Protein AF-A0A351K9Y8-F1 (afdb_monomer)

Foldseek 3Di:
DPQWDKDFQLVVCVVVCLVVLLVQLVVQLVVCVVVPDPSNVVSVCSNVVNCQCNPCVHVRVHMDIDHDPDD

Radius of gyration: 15.72 Å; Cα contacts (8 Å, |Δi|>4): 82; chains: 1; bounding box: 34×27×42 Å

Mean predicted aligned error: 4.15 Å

Nearest PDB structures (foldseek):
  6r10-assembly1_S  TM=5.379E-01  e=5.819E+00  Thermus thermophilus HB8
  6h2f-assembly1_A  TM=5.719E-01  e=9.310E+00  Aeromonas hydrophila subsp. hydrophila AL09-71

Secondary structure (DSSP, 8-state):
-TTEEEEEHHHHHHHTTHHHHHHHHHHHHHHHTTT--HHHHHHHHHHHHHHHHH-TTTGGGSEEEEE----

Solvent-accessible surface area (backbone atoms only — not comparable to full-atom values): 3950 Å² total; per-residue (Å²): 109,93,80,42,52,77,48,34,33,29,56,52,41,55,75,70,45,50,62,58,55,30,54,51,15,53,52,48,22,72,75,29,57,91,72,66,45,72,66,24,52,54,20,49,45,41,49,61,51,48,51,51,48,46,28,62,95,50,54,6,49,38,78,40,76,46,70,86,80,89,127

Structure (mmCIF, N/CA/C/O backbone):
data_AF-A0A351K9Y8-F1
#
_entry.id   AF-A0A351K9Y8-F1
#
loop_
_atom_site.group_PDB
_atom_site.id
_atom_site.type_symbol
_atom_site.label_atom_id
_atom_site.label_alt_id
_atom_site.label_comp_id
_atom_site.label_asym_id
_atom_site.label_entity_id
_atom_site.label_seq_id
_atom_site.pdbx_PDB_ins_code
_atom_site.Cartn_x
_atom_site.Cartn_y
_atom_site.Cartn_z
_atom_site.occupancy
_atom_site.B_iso_or_equiv
_atom_site.auth_seq_id
_atom_site.auth_comp_id
_atom_site.auth_asym_id
_atom_site.auth_atom_id
_atom_site.pdbx_PDB_model_num
AT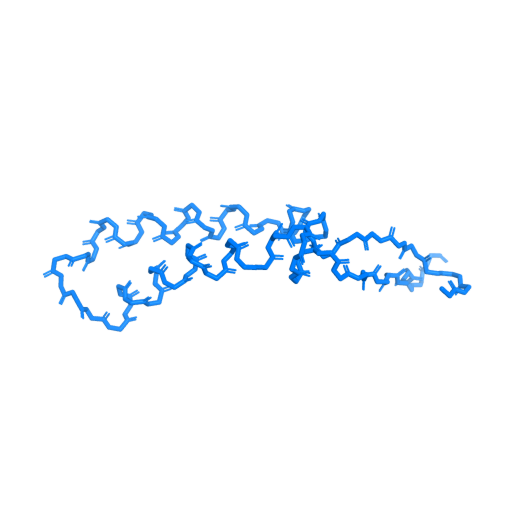OM 1 N N . PRO A 1 1 ? 14.917 -0.622 -16.651 1.00 86.38 1 PRO A N 1
ATOM 2 C CA . PRO A 1 1 ? 16.372 -0.824 -16.881 1.00 86.38 1 PRO A CA 1
ATOM 3 C C . PRO A 1 1 ? 16.601 -2.211 -17.484 1.00 86.38 1 PRO A C 1
ATOM 5 O O . PRO A 1 1 ? 15.715 -3.048 -17.322 1.00 86.38 1 PRO A O 1
ATOM 8 N N . PRO A 1 2 ? 17.727 -2.475 -18.170 1.00 91.19 2 PRO A N 1
ATOM 9 C CA . PRO A 1 2 ? 18.012 -3.810 -18.691 1.00 91.19 2 PRO A CA 1
ATOM 10 C C . PRO A 1 2 ? 17.891 -4.882 -17.596 1.00 91.19 2 PRO A C 1
ATOM 12 O O . PRO A 1 2 ? 18.380 -4.688 -16.482 1.00 91.19 2 PRO A O 1
ATOM 15 N N . GLY A 1 3 ? 17.201 -5.980 -17.913 1.00 92.44 3 GLY A N 1
ATOM 16 C CA . GLY A 1 3 ? 16.995 -7.111 -17.003 1.00 92.44 3 GLY A CA 1
ATOM 17 C C . GLY A 1 3 ? 15.965 -6.905 -15.886 1.00 92.44 3 GLY A C 1
ATOM 18 O O . GLY A 1 3 ? 15.830 -7.799 -15.057 1.00 92.44 3 GLY A O 1
ATOM 19 N N . ALA A 1 4 ? 15.260 -5.768 -15.848 1.00 95.75 4 ALA A N 1
ATOM 20 C CA . ALA A 1 4 ? 14.208 -5.521 -14.864 1.00 95.75 4 ALA A CA 1
ATOM 21 C C . ALA A 1 4 ? 12.812 -5.798 -15.439 1.00 95.75 4 ALA A C 1
ATOM 23 O O . ALA A 1 4 ? 12.437 -5.194 -16.450 1.00 95.75 4 ALA A O 1
ATOM 24 N N . ASP A 1 5 ? 12.026 -6.617 -14.742 1.00 95.75 5 ASP A N 1
ATOM 25 C CA . ASP A 1 5 ? 10.573 -6.646 -14.909 1.00 95.75 5 ASP A CA 1
ATOM 26 C C . ASP A 1 5 ? 9.993 -5.363 -14.296 1.00 95.75 5 ASP A C 1
ATOM 28 O O . ASP A 1 5 ? 10.497 -4.850 -13.293 1.00 95.75 5 ASP A O 1
ATOM 32 N N . THR A 1 6 ? 8.972 -4.790 -14.932 1.00 97.50 6 THR A N 1
ATOM 33 C CA . THR A 1 6 ? 8.386 -3.508 -14.515 1.00 97.50 6 THR A CA 1
ATOM 34 C C . THR A 1 6 ? 6.896 -3.656 -14.263 1.00 97.50 6 THR A C 1
ATOM 36 O O . THR A 1 6 ? 6.177 -4.240 -15.071 1.00 97.50 6 THR A O 1
ATOM 39 N N . THR A 1 7 ? 6.426 -3.082 -13.161 1.00 98.19 7 THR A N 1
ATOM 40 C CA . THR A 1 7 ? 5.003 -3.011 -12.818 1.00 98.19 7 THR A CA 1
ATOM 41 C C . THR A 1 7 ? 4.707 -1.728 -12.038 1.00 98.19 7 THR A C 1
ATOM 43 O O . THR A 1 7 ? 5.617 -0.952 -11.740 1.00 98.19 7 THR A O 1
ATOM 46 N N . THR A 1 8 ? 3.441 -1.474 -11.711 1.00 98.62 8 THR A N 1
ATOM 47 C CA . THR A 1 8 ? 3.069 -0.384 -10.796 1.00 98.62 8 THR A CA 1
ATOM 48 C C . THR A 1 8 ? 3.154 -0.848 -9.346 1.00 98.62 8 THR A C 1
ATOM 50 O O . THR A 1 8 ? 2.973 -2.030 -9.047 1.00 98.62 8 THR A O 1
ATOM 53 N N . GLN A 1 9 ? 3.360 0.083 -8.417 1.00 98.69 9 GLN A N 1
ATOM 54 C CA . GLN A 1 9 ? 3.327 -0.183 -6.983 1.00 98.69 9 GLN A CA 1
ATOM 55 C C . GLN A 1 9 ? 2.000 -0.828 -6.586 1.00 98.69 9 GLN A C 1
ATOM 57 O O . GLN A 1 9 ? 1.994 -1.821 -5.861 1.00 98.69 9 GLN A O 1
ATOM 62 N N . ALA A 1 10 ? 0.875 -0.327 -7.103 1.00 98.56 10 ALA A N 1
ATOM 63 C CA . ALA A 1 10 ? -0.429 -0.900 -6.796 1.00 98.56 10 ALA A CA 1
ATOM 64 C C . ALA A 1 10 ? -0.547 -2.367 -7.244 1.00 98.56 10 ALA A C 1
ATOM 66 O O . ALA A 1 10 ? -1.101 -3.195 -6.519 1.00 98.56 10 ALA A O 1
ATOM 67 N N . ALA A 1 11 ? -0.034 -2.709 -8.429 1.00 98.44 11 ALA A N 1
ATOM 68 C CA . ALA A 1 11 ? -0.032 -4.084 -8.920 1.00 98.44 11 ALA A CA 1
ATOM 69 C C . ALA A 1 11 ? 0.921 -4.976 -8.107 1.00 98.44 11 ALA A C 1
ATOM 71 O O . ALA A 1 11 ? 0.524 -6.064 -7.689 1.00 98.44 11 ALA A O 1
ATOM 72 N N . PHE A 1 12 ? 2.128 -4.490 -7.812 1.00 98.31 12 PHE A N 1
ATOM 73 C CA . PHE A 1 12 ? 3.109 -5.197 -6.990 1.00 98.31 12 PHE A CA 1
ATOM 74 C C . PHE A 1 12 ? 2.577 -5.496 -5.582 1.00 98.31 12 PHE A C 1
ATOM 76 O O . PHE A 1 12 ? 2.615 -6.638 -5.129 1.00 98.31 12 PHE A O 1
ATOM 83 N N . LEU A 1 13 ? 2.018 -4.497 -4.895 1.00 98.19 13 LEU A N 1
ATOM 84 C CA . LEU A 1 13 ? 1.486 -4.661 -3.540 1.00 98.19 13 LEU A CA 1
ATOM 85 C C . LEU A 1 13 ? 0.283 -5.612 -3.506 1.00 98.19 13 LEU A C 1
ATOM 87 O O . LEU A 1 13 ? 0.165 -6.416 -2.581 1.00 98.19 13 LEU A O 1
ATOM 91 N N . ARG A 1 14 ? -0.591 -5.572 -4.525 1.00 98.00 14 ARG A N 1
ATOM 92 C CA . ARG A 1 14 ? -1.686 -6.548 -4.669 1.00 98.00 14 ARG A CA 1
ATOM 93 C C . ARG A 1 14 ? -1.158 -7.971 -4.834 1.00 98.00 14 ARG A C 1
ATOM 95 O O . ARG A 1 14 ? -1.654 -8.861 -4.151 1.00 98.00 14 ARG A O 1
ATOM 102 N N . ALA A 1 15 ? -0.146 -8.170 -5.679 1.00 97.81 15 ALA A N 1
ATOM 103 C CA . ALA A 1 15 ? 0.481 -9.477 -5.878 1.00 97.81 15 ALA A CA 1
ATOM 104 C C . ALA A 1 15 ? 1.179 -10.006 -4.609 1.00 97.81 15 ALA A C 1
ATOM 106 O O . ALA A 1 15 ? 1.266 -11.215 -4.422 1.00 97.81 15 ALA A O 1
ATOM 107 N N . ASN A 1 16 ? 1.614 -9.112 -3.716 1.00 97.69 16 ASN A N 1
ATOM 108 C CA . ASN A 1 16 ? 2.287 -9.441 -2.456 1.00 97.69 16 ASN A CA 1
ATOM 109 C C . ASN A 1 16 ? 1.354 -9.422 -1.226 1.00 97.69 16 ASN A C 1
ATOM 111 O O . ASN A 1 16 ? 1.814 -9.287 -0.094 1.00 97.69 16 ASN A O 1
ATOM 115 N N . GLY A 1 17 ? 0.038 -9.561 -1.422 1.00 97.75 17 GLY A N 1
ATOM 116 C CA . GLY A 1 17 ? -0.893 -9.849 -0.323 1.00 97.75 17 GLY A CA 1
ATOM 117 C C . GLY A 1 17 ? -1.323 -8.645 0.520 1.00 97.75 17 GLY A C 1
ATOM 118 O O . GLY A 1 17 ? -1.837 -8.823 1.624 1.00 97.75 17 GLY A O 1
ATOM 119 N N . ILE A 1 18 ? -1.191 -7.405 0.024 1.00 97.50 18 ILE A N 1
ATOM 120 C CA . ILE A 1 18 ? -1.665 -6.218 0.767 1.00 97.50 18 ILE A CA 1
ATOM 121 C C . ILE A 1 18 ? -3.157 -6.303 1.138 1.00 97.50 18 ILE A C 1
ATOM 123 O O . ILE A 1 18 ? -3.567 -5.794 2.179 1.00 97.50 18 ILE A O 1
ATOM 127 N N . GLN A 1 19 ? -3.973 -6.984 0.327 1.00 96.12 19 GLN A N 1
ATOM 128 C CA . GLN A 1 19 ? -5.399 -7.176 0.610 1.00 96.12 19 GLN A CA 1
ATOM 129 C C . GLN A 1 19 ? -5.631 -8.037 1.857 1.00 96.12 19 GLN A C 1
ATOM 131 O O . GLN A 1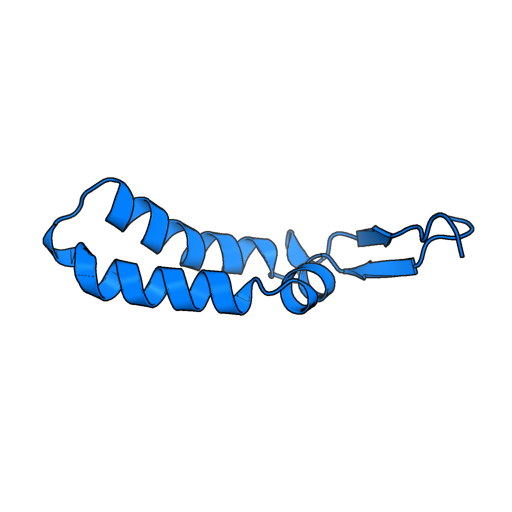 19 ? -6.519 -7.730 2.654 1.00 96.12 19 GLN A O 1
ATOM 136 N N . ASP A 1 20 ? -4.795 -9.052 2.080 1.00 96.75 20 ASP A N 1
ATOM 137 C CA . ASP A 1 20 ? -4.882 -9.907 3.264 1.00 96.75 20 ASP A CA 1
ATOM 138 C C . ASP A 1 20 ? -4.516 -9.125 4.529 1.00 96.75 20 ASP A C 1
ATOM 140 O O . ASP A 1 20 ? -5.206 -9.222 5.547 1.00 96.75 20 ASP A O 1
ATOM 144 N N . LEU A 1 21 ? -3.497 -8.261 4.440 1.00 95.62 21 LEU A N 1
ATOM 145 C CA . LEU A 1 21 ? -3.096 -7.366 5.530 1.00 95.62 21 LEU A CA 1
ATOM 146 C C . LEU A 1 21 ? -4.199 -6.360 5.894 1.00 95.62 21 LEU A C 1
ATOM 148 O O . LEU A 1 21 ? -4.424 -6.088 7.079 1.00 95.62 21 LEU A O 1
ATOM 152 N N . VAL A 1 22 ? -4.912 -5.827 4.896 1.00 96.06 22 VAL A N 1
ATOM 153 C CA . VAL A 1 22 ? -6.070 -4.942 5.103 1.00 96.06 22 VAL A CA 1
ATOM 154 C C . VAL A 1 22 ? -7.234 -5.705 5.730 1.00 96.06 22 VAL A C 1
ATOM 156 O O . VAL A 1 22 ? -7.844 -5.216 6.682 1.00 96.06 22 VAL A O 1
ATOM 159 N N . ALA A 1 23 ? -7.542 -6.907 5.238 1.00 95.56 23 ALA A N 1
ATOM 160 C CA . ALA A 1 23 ? -8.608 -7.741 5.789 1.00 95.56 23 ALA A CA 1
ATOM 161 C C . ALA A 1 23 ? -8.338 -8.108 7.257 1.00 95.56 23 ALA A C 1
ATOM 163 O O . ALA A 1 23 ? -9.232 -8.029 8.101 1.00 95.56 23 ALA A O 1
ATOM 164 N N . GLU A 1 24 ? -7.091 -8.445 7.585 1.00 94.38 24 GLU A N 1
ATOM 165 C CA . GLU A 1 24 ? -6.635 -8.668 8.955 1.00 94.38 24 GLU A CA 1
ATOM 166 C C . GLU A 1 24 ? -6.778 -7.412 9.828 1.00 94.38 24 GLU A C 1
ATOM 168 O O . GLU A 1 24 ? -7.291 -7.498 10.946 1.00 94.38 24 GLU A O 1
ATOM 173 N N . GLY A 1 25 ? -6.385 -6.241 9.314 1.00 93.06 25 GLY A N 1
ATOM 174 C CA . GLY A 1 25 ? -6.573 -4.958 9.995 1.00 93.06 25 GLY A CA 1
ATOM 175 C C . GLY A 1 25 ? -8.043 -4.668 10.305 1.00 93.06 25 GLY A C 1
ATOM 176 O O . GLY A 1 25 ? -8.373 -4.302 11.430 1.00 93.06 25 GLY A O 1
ATOM 177 N N . ARG A 1 26 ? -8.951 -4.925 9.351 1.00 93.50 26 ARG A N 1
ATOM 178 C CA . ARG A 1 26 ? -10.404 -4.768 9.551 1.00 93.50 26 ARG A CA 1
ATOM 179 C C . ARG A 1 26 ? -10.939 -5.669 10.664 1.00 93.50 26 ARG A C 1
ATOM 181 O O . ARG A 1 26 ? -11.719 -5.190 11.483 1.00 93.50 26 ARG A O 1
ATOM 188 N N . ARG A 1 27 ? -10.511 -6.938 10.717 1.00 93.25 27 ARG A N 1
ATOM 189 C CA . ARG A 1 27 ? -10.918 -7.873 11.785 1.00 93.25 27 ARG 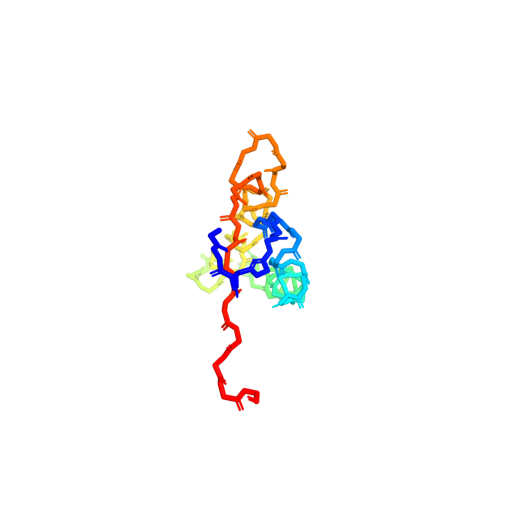A CA 1
ATOM 190 C C . ARG A 1 27 ? -10.463 -7.385 13.159 1.00 93.25 27 ARG A C 1
ATOM 192 O O . ARG A 1 27 ? -11.296 -7.220 14.043 1.00 93.25 27 ARG A O 1
ATOM 199 N N . ARG A 1 28 ? -9.176 -7.051 13.313 1.00 91.06 28 ARG A N 1
ATOM 200 C CA . ARG A 1 28 ? -8.652 -6.554 14.599 1.00 91.06 28 ARG A CA 1
ATOM 201 C C . ARG A 1 28 ? -9.274 -5.231 15.022 1.00 91.06 28 ARG A C 1
ATOM 203 O O . ARG A 1 28 ? -9.544 -5.038 16.200 1.00 91.06 28 ARG A O 1
ATOM 210 N N . TRP A 1 29 ? -9.526 -4.326 14.076 1.00 90.12 29 TRP A N 1
ATOM 211 C CA . TRP A 1 29 ? -10.236 -3.088 14.382 1.00 90.12 29 TRP A CA 1
ATOM 212 C C . TRP A 1 29 ? -11.638 -3.379 14.926 1.00 90.12 29 TRP A C 1
ATOM 214 O O . TRP A 1 29 ? -12.010 -2.805 15.939 1.00 90.12 29 TRP A O 1
ATOM 224 N N . ALA A 1 30 ? -12.392 -4.306 14.326 1.00 89.69 30 ALA A N 1
ATOM 225 C CA . ALA A 1 30 ? -13.716 -4.679 14.827 1.00 89.69 30 ALA A CA 1
ATOM 226 C C . ALA A 1 30 ? -13.677 -5.280 16.248 1.00 89.69 30 ALA A C 1
ATOM 228 O O . ALA A 1 30 ? -14.578 -5.018 17.041 1.00 89.69 30 ALA A O 1
ATOM 229 N N . GLU A 1 31 ? -12.630 -6.040 16.578 1.00 88.75 31 GLU A N 1
ATOM 230 C CA . GLU A 1 31 ? -12.431 -6.646 17.903 1.00 88.75 31 GLU A CA 1
ATOM 231 C C . GLU A 1 31 ? -11.994 -5.625 18.972 1.00 88.75 31 GLU A C 1
ATOM 233 O O . GLU A 1 31 ? -12.410 -5.723 20.125 1.00 88.75 31 GLU A O 1
ATOM 238 N N . LEU A 1 32 ? -11.176 -4.632 18.598 1.00 85.06 32 LEU A N 1
ATOM 239 C CA . LEU A 1 32 ? -10.502 -3.718 19.534 1.00 85.06 32 LEU A CA 1
ATOM 240 C C . LEU A 1 32 ? -11.042 -2.278 19.529 1.00 85.06 32 LEU A C 1
ATOM 242 O O . LEU A 1 32 ? -10.635 -1.474 20.369 1.00 85.06 32 LEU A O 1
ATOM 246 N N . ALA A 1 33 ? -11.956 -1.91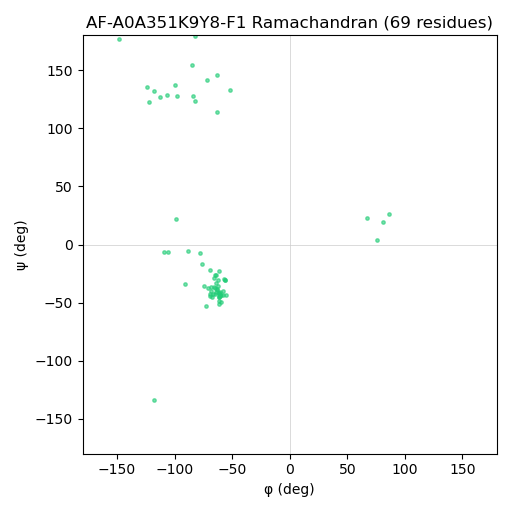7 18.620 1.00 73.50 33 ALA A N 1
ATOM 247 C CA . ALA A 1 33 ? -12.434 -0.536 18.456 1.00 73.50 33 ALA A CA 1
ATOM 248 C C . ALA A 1 33 ? -13.016 0.074 19.742 1.00 73.50 33 ALA A C 1
ATOM 250 O O . ALA A 1 33 ? -12.911 1.282 19.942 1.00 73.50 33 ALA A O 1
ATOM 251 N N . GLY A 1 34 ? -13.600 -0.747 20.621 1.00 74.31 34 GLY A N 1
ATOM 252 C CA . GLY A 1 34 ? -14.123 -0.303 21.918 1.00 74.31 34 GLY A CA 1
ATOM 253 C C . GLY A 1 34 ? -13.053 -0.036 22.985 1.00 74.31 34 GLY A C 1
ATOM 254 O O . GLY A 1 34 ? -13.348 0.627 23.973 1.00 74.31 34 GLY A O 1
ATOM 255 N N . VAL A 1 35 ? -11.827 -0.538 22.793 1.00 83.06 35 VAL A N 1
ATOM 256 C CA . VAL A 1 35 ? -10.696 -0.401 23.732 1.00 83.06 35 VAL A CA 1
ATOM 257 C C . VAL A 1 35 ? -9.861 0.842 23.408 1.00 83.06 35 VAL A C 1
ATOM 259 O O . VAL A 1 35 ? -9.369 1.506 24.316 1.00 83.06 35 VAL A O 1
ATOM 262 N N . GLY A 1 36 ? -9.739 1.191 22.120 1.00 75.56 36 GLY A N 1
ATOM 263 C CA . GLY A 1 36 ? -9.090 2.430 21.672 1.00 75.56 36 GLY A CA 1
ATOM 264 C C . GLY A 1 36 ? -7.580 2.501 21.936 1.00 75.56 36 GLY A C 1
ATOM 265 O O . GLY A 1 36 ? -7.026 3.596 22.019 1.00 75.56 36 GLY A O 1
ATOM 266 N N . ASP A 1 37 ? -6.913 1.356 22.084 1.00 85.75 37 ASP A N 1
ATOM 267 C CA . ASP A 1 37 ? -5.477 1.276 22.348 1.00 85.75 37 ASP A CA 1
ATOM 268 C C . ASP A 1 37 ? -4.613 1.410 21.072 1.00 85.75 37 ASP A C 1
ATOM 270 O O . ASP A 1 37 ? -5.099 1.591 19.950 1.00 85.75 37 ASP A O 1
ATOM 274 N N . LEU A 1 38 ? -3.286 1.354 21.237 1.00 87.19 38 LEU A N 1
ATOM 275 C CA . LEU A 1 38 ? -2.338 1.471 20.121 1.00 87.19 38 LEU A CA 1
ATOM 276 C C . LEU A 1 38 ? -2.481 0.340 19.093 1.00 87.19 38 LEU A C 1
ATOM 278 O O . LEU A 1 38 ? -2.219 0.563 17.911 1.00 87.19 38 LEU A O 1
ATOM 282 N N . GLU A 1 39 ? -2.897 -0.853 19.517 1.00 85.94 39 GLU A N 1
ATOM 283 C CA . GLU A 1 39 ? -3.149 -1.976 18.610 1.00 85.94 39 GLU A CA 1
ATOM 284 C C . GLU A 1 39 ? -4.381 -1.706 17.740 1.00 85.94 39 GLU A C 1
ATOM 286 O O . GLU A 1 39 ? -4.327 -1.886 16.519 1.00 85.94 39 GLU A O 1
ATOM 291 N N . ALA A 1 40 ? -5.452 -1.164 18.328 1.00 86.94 40 ALA A N 1
ATOM 292 C CA . ALA A 1 40 ? -6.630 -0.718 17.591 1.00 86.94 40 ALA A CA 1
ATOM 293 C C . ALA A 1 40 ? -6.273 0.370 16.559 1.00 86.94 40 ALA A C 1
ATOM 295 O O . ALA A 1 40 ? -6.696 0.303 15.400 1.00 86.94 40 ALA A O 1
ATOM 296 N N . LEU A 1 41 ? -5.436 1.345 16.934 1.00 88.19 41 LEU A N 1
ATOM 297 C CA . LEU A 1 41 ? -4.981 2.396 16.015 1.00 88.19 41 LEU A CA 1
ATOM 298 C C . LEU A 1 41 ? -4.131 1.848 14.863 1.00 88.19 41 LEU A C 1
ATOM 300 O O . LEU A 1 41 ? -4.351 2.233 13.713 1.00 88.19 41 LEU A O 1
ATOM 304 N N . ARG A 1 42 ? -3.209 0.916 15.133 1.00 87.06 42 ARG A N 1
ATOM 305 C CA . ARG A 1 42 ? -2.413 0.245 14.087 1.00 87.06 42 ARG A CA 1
ATOM 306 C C . ARG A 1 42 ? -3.297 -0.535 13.119 1.00 87.06 42 ARG A C 1
ATOM 308 O O . ARG A 1 42 ? -3.098 -0.451 11.907 1.00 87.06 42 ARG A O 1
ATOM 315 N N . ALA A 1 43 ? -4.287 -1.261 13.638 1.00 88.88 43 ALA A N 1
ATOM 316 C CA . ALA A 1 43 ? -5.243 -2.004 12.823 1.00 88.88 43 ALA A CA 1
ATOM 317 C C . ALA A 1 43 ? -6.042 -1.077 11.892 1.00 88.88 43 ALA A C 1
ATOM 319 O O . ALA A 1 43 ? -6.209 -1.389 10.711 1.00 88.88 43 ALA A O 1
ATOM 320 N N . ARG A 1 44 ? -6.462 0.095 12.395 1.00 89.31 44 ARG A N 1
ATOM 321 C CA . ARG A 1 44 ? -7.147 1.124 11.601 1.00 89.31 44 ARG A CA 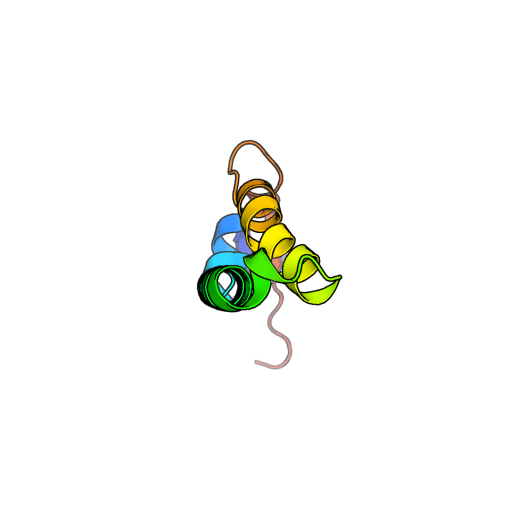1
ATOM 322 C C . ARG A 1 44 ? -6.239 1.740 10.533 1.00 89.31 44 ARG A C 1
ATOM 324 O O . ARG A 1 44 ? -6.684 1.907 9.400 1.00 89.31 44 ARG A O 1
ATOM 331 N N . SER A 1 45 ? -4.983 2.039 10.875 1.00 90.56 45 SER A N 1
ATOM 332 C CA . SER A 1 45 ? -4.021 2.683 9.964 1.00 90.56 45 SER A CA 1
ATOM 333 C C . SER A 1 45 ? -3.809 1.880 8.683 1.00 90.56 45 SER A C 1
ATOM 335 O O . SER A 1 45 ? -3.805 2.441 7.592 1.00 90.56 45 SER A O 1
ATOM 337 N N . ARG A 1 46 ? -3.748 0.545 8.794 1.00 91.69 46 ARG A N 1
ATOM 338 C CA . ARG A 1 46 ? -3.595 -0.358 7.640 1.00 91.69 46 ARG A CA 1
ATOM 339 C C . ARG A 1 46 ? -4.686 -0.190 6.583 1.00 91.69 46 ARG A C 1
ATOM 341 O O . ARG A 1 46 ? -4.426 -0.438 5.414 1.00 91.69 46 ARG A O 1
ATOM 348 N N . ILE A 1 47 ? -5.897 0.207 6.978 1.00 89.88 47 ILE A N 1
ATOM 349 C CA . ILE A 1 47 ? -7.010 0.415 6.045 1.00 89.88 47 ILE A CA 1
ATOM 350 C C . ILE A 1 47 ? -6.767 1.688 5.231 1.00 89.88 47 ILE A C 1
ATOM 352 O O . ILE A 1 47 ? -6.775 1.640 4.006 1.00 89.88 47 ILE A O 1
ATOM 356 N N . THR A 1 48 ? -6.508 2.805 5.913 1.00 91.75 48 THR A N 1
ATOM 357 C CA . THR A 1 48 ? -6.335 4.123 5.282 1.00 91.75 48 THR A CA 1
ATOM 358 C C . THR A 1 48 ? -5.027 4.237 4.506 1.00 91.75 48 THR A C 1
ATOM 360 O O . THR A 1 48 ? -4.981 4.833 3.437 1.00 91.75 48 THR A O 1
ATOM 363 N N . GLU A 1 49 ? -3.946 3.644 5.012 1.00 95.69 49 GLU A N 1
ATOM 364 C CA . GLU A 1 49 ? -2.652 3.664 4.327 1.00 95.69 49 GLU A CA 1
ATOM 365 C C . GLU A 1 49 ? -2.683 2.834 3.043 1.00 95.69 49 GLU A C 1
ATOM 367 O O . GLU A 1 49 ? -2.101 3.237 2.039 1.00 95.69 49 GLU A O 1
ATOM 372 N N . A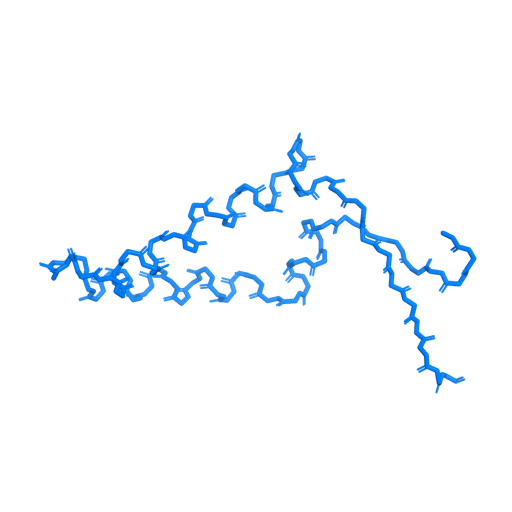LA A 1 50 ? -3.400 1.705 3.037 1.00 96.75 50 ALA A N 1
ATOM 373 C CA . ALA A 1 50 ? -3.539 0.895 1.833 1.00 96.75 50 ALA A CA 1
ATOM 374 C C . ALA A 1 50 ? -4.275 1.639 0.710 1.00 96.75 50 ALA A C 1
ATOM 376 O O . ALA A 1 50 ? -3.931 1.445 -0.451 1.00 96.75 50 ALA A O 1
ATOM 377 N N . GLU A 1 51 ? -5.240 2.509 1.024 1.00 96.00 51 GLU A N 1
ATOM 378 C CA . GLU A 1 51 ? -5.894 3.359 0.019 1.00 96.00 51 GLU A CA 1
ATOM 379 C C . GLU A 1 51 ? -4.872 4.285 -0.654 1.00 96.00 51 GLU A C 1
ATOM 381 O O . GLU A 1 51 ? -4.766 4.287 -1.879 1.00 96.00 51 GLU A O 1
ATOM 386 N N . ALA A 1 52 ? -4.039 4.974 0.133 1.00 97.06 52 ALA A N 1
ATOM 387 C CA . ALA A 1 52 ? -2.988 5.847 -0.394 1.00 97.06 52 ALA A CA 1
ATOM 388 C C . ALA A 1 52 ? -1.917 5.083 -1.195 1.00 97.06 52 ALA A C 1
ATOM 390 O O . ALA A 1 52 ? -1.474 5.544 -2.246 1.00 97.06 52 ALA A O 1
ATOM 391 N N . LEU A 1 53 ? -1.504 3.901 -0.723 1.00 98.12 53 LEU A N 1
ATOM 392 C CA . LEU A 1 53 ? -0.493 3.065 -1.382 1.00 98.12 53 LEU A CA 1
ATOM 393 C C . LEU A 1 53 ? -0.973 2.444 -2.701 1.00 98.12 53 LEU A C 1
ATOM 395 O O . LEU A 1 53 ? -0.136 2.054 -3.520 1.00 98.12 53 LEU A O 1
ATOM 399 N N . LEU A 1 54 ? -2.289 2.318 -2.890 1.00 98.38 54 LEU A N 1
ATOM 400 C CA . LEU A 1 54 ? -2.910 1.679 -4.053 1.00 98.38 54 LEU A CA 1
ATOM 401 C C . LEU A 1 54 ? -3.546 2.666 -5.039 1.00 98.38 54 LEU A C 1
ATOM 403 O O . LEU A 1 54 ? -3.973 2.225 -6.110 1.00 98.38 54 LEU A O 1
ATOM 407 N N . ASP A 1 55 ? -3.604 3.954 -4.699 1.00 98.25 55 ASP A N 1
ATOM 408 C CA . ASP A 1 55 ? -4.146 5.010 -5.554 1.00 98.25 55 ASP A CA 1
ATOM 409 C C . ASP A 1 55 ? -3.309 5.161 -6.842 1.00 98.25 55 ASP A C 1
ATOM 411 O O . ASP A 1 55 ? -2.137 5.543 -6.753 1.00 98.25 55 ASP A O 1
ATOM 415 N N . PRO A 1 56 ? -3.860 4.856 -8.034 1.00 97.69 56 PRO A N 1
ATOM 416 C CA . PRO A 1 56 ? -3.121 4.942 -9.293 1.00 97.69 56 PRO A CA 1
ATOM 417 C C . PRO A 1 56 ? -2.702 6.370 -9.662 1.00 97.69 56 PRO A C 1
ATOM 419 O O . PRO A 1 56 ? -1.692 6.523 -10.346 1.00 97.69 56 PRO A O 1
ATOM 422 N N . ASP A 1 57 ? -3.430 7.387 -9.190 1.00 97.69 57 ASP A N 1
ATOM 423 C CA . ASP A 1 57 ? -3.095 8.800 -9.405 1.00 97.69 57 ASP A CA 1
ATOM 424 C C . ASP A 1 57 ? -2.154 9.340 -8.303 1.00 97.69 57 ASP A C 1
ATOM 426 O O . ASP A 1 57 ? -1.653 10.464 -8.386 1.00 97.69 57 ASP A O 1
ATOM 430 N N . GLY A 1 58 ? -1.884 8.519 -7.280 1.00 97.19 58 GLY A N 1
ATOM 431 C CA . GLY A 1 58 ? -0.980 8.781 -6.164 1.00 97.19 58 GLY A CA 1
ATOM 432 C C . GLY A 1 58 ? 0.196 7.798 -6.108 1.00 97.19 58 GLY A C 1
ATOM 433 O O . GLY A 1 58 ? 0.856 7.515 -7.110 1.00 97.19 58 GLY A O 1
ATOM 434 N N . LEU A 1 59 ? 0.487 7.266 -4.912 1.00 98.25 59 LEU A N 1
ATOM 435 C CA . LEU A 1 59 ? 1.640 6.374 -4.704 1.00 98.25 59 LEU A CA 1
ATOM 436 C C . LEU A 1 59 ? 1.504 5.049 -5.463 1.00 98.25 59 LEU A C 1
ATOM 438 O O . LEU A 1 59 ? 2.503 4.457 -5.862 1.00 98.25 59 LEU A O 1
ATOM 442 N N . GLY A 1 60 ? 0.278 4.581 -5.693 1.00 98.56 60 GLY A N 1
ATOM 443 C CA . GLY A 1 60 ? 0.014 3.360 -6.449 1.00 98.56 60 GLY A CA 1
ATOM 444 C C . GLY A 1 60 ? 0.497 3.417 -7.899 1.00 98.56 60 GLY A C 1
ATOM 445 O O . GLY A 1 60 ? 0.771 2.362 -8.477 1.00 98.56 60 GLY A O 1
ATOM 446 N N . GLY A 1 61 ? 0.656 4.620 -8.460 1.00 98.31 61 GLY A N 1
ATOM 447 C CA . GLY A 1 61 ? 1.224 4.858 -9.787 1.00 98.31 61 GLY A CA 1
ATOM 448 C C . GLY A 1 61 ? 2.752 4.773 -9.857 1.00 98.31 61 GLY A C 1
ATOM 449 O O . GLY A 1 61 ? 3.309 4.812 -10.953 1.00 98.31 61 GLY A O 1
ATOM 450 N N . PHE A 1 62 ? 3.454 4.644 -8.725 1.00 98.50 62 PHE A N 1
ATOM 451 C CA . PHE A 1 62 ? 4.915 4.538 -8.725 1.00 98.50 62 PHE A CA 1
ATOM 452 C C . PHE A 1 62 ? 5.378 3.270 -9.445 1.00 98.50 62 PHE A C 1
ATOM 454 O O . PHE A 1 62 ? 4.737 2.224 -9.374 1.00 98.50 62 PHE A O 1
ATOM 461 N N . THR A 1 63 ? 6.515 3.350 -10.129 1.00 98.31 63 THR A N 1
ATOM 462 C CA . THR A 1 63 ? 7.081 2.215 -10.863 1.00 98.31 63 THR A CA 1
ATOM 463 C C . THR A 1 63 ? 7.891 1.318 -9.933 1.00 98.31 63 THR A C 1
ATOM 465 O O . THR A 1 63 ? 8.818 1.781 -9.271 1.00 98.31 63 THR A O 1
ATOM 468 N N . VAL A 1 64 ? 7.594 0.020 -9.944 1.00 98.25 64 VAL A N 1
ATOM 469 C CA . VAL A 1 64 ? 8.403 -1.023 -9.305 1.00 98.25 64 VAL A CA 1
ATOM 470 C C . VAL A 1 64 ? 9.261 -1.710 -10.363 1.00 98.25 64 VAL A C 1
ATOM 472 O O . VAL A 1 64 ? 8.793 -1.991 -11.468 1.00 98.25 64 VAL A O 1
ATOM 475 N N . LEU A 1 65 ? 10.523 -1.961 -10.015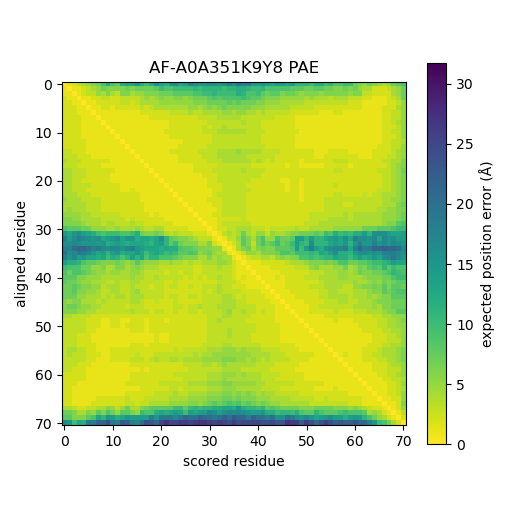 1.00 97.75 65 LEU A N 1
ATOM 476 C CA . LEU A 1 65 ? 11.512 -2.642 -10.845 1.00 97.75 65 LEU A CA 1
ATOM 477 C C . LEU A 1 65 ? 12.023 -3.874 -10.097 1.00 97.75 65 LEU A C 1
ATOM 479 O O . LEU A 1 65 ? 12.561 -3.739 -8.998 1.00 97.75 65 LEU A O 1
ATOM 483 N N . GLU A 1 66 ? 11.881 -5.052 -10.695 1.00 95.62 66 GLU A N 1
ATOM 484 C CA . GLU A 1 66 ? 12.313 -6.321 -10.103 1.00 95.62 66 GLU A CA 1
ATOM 485 C C . GLU A 1 66 ? 13.398 -6.977 -10.961 1.00 95.62 66 GLU A C 1
ATOM 487 O O . GLU A 1 66 ? 13.243 -7.113 -12.172 1.00 95.62 66 GLU A O 1
ATOM 492 N N . TRP A 1 67 ? 14.489 -7.421 -10.331 1.00 95.62 67 TRP A N 1
ATOM 493 C CA . TRP A 1 67 ? 15.542 -8.207 -10.978 1.00 95.62 67 TRP A CA 1
ATOM 494 C C . TRP A 1 67 ? 15.548 -9.617 -10.404 1.00 95.62 67 TRP A C 1
ATOM 496 O O . TRP A 1 67 ? 15.671 -9.801 -9.193 1.00 95.62 67 TRP A O 1
ATOM 506 N N . ARG A 1 68 ? 15.475 -10.624 -11.277 1.00 90.75 68 ARG A N 1
ATOM 507 C CA . ARG A 1 68 ? 15.685 -12.017 -10.876 1.00 90.75 68 ARG A CA 1
ATOM 508 C C . ARG A 1 68 ? 17.180 -12.300 -10.820 1.00 90.75 68 ARG A C 1
ATOM 510 O O . ARG A 1 68 ? 17.886 -12.112 -11.806 1.00 90.75 68 ARG A O 1
ATOM 517 N N . VAL A 1 69 ? 17.657 -12.753 -9.667 1.00 90.06 69 VAL A N 1
ATOM 518 C CA . VAL A 1 69 ? 19.059 -13.129 -9.462 1.00 90.06 69 VAL A CA 1
ATOM 519 C C . VAL A 1 69 ? 19.151 -14.652 -9.392 1.00 90.06 69 VAL A C 1
ATOM 521 O O . VAL A 1 69 ? 18.437 -15.267 -8.605 1.00 90.06 69 VAL A O 1
ATOM 524 N N . GLY A 1 70 ? 20.043 -15.249 -10.190 1.00 80.19 70 GLY A N 1
ATOM 525 C CA . GLY A 1 70 ? 20.391 -16.673 -10.096 1.00 80.19 70 GLY A CA 1
ATOM 526 C C . GLY A 1 70 ? 19.494 -17.648 -10.866 1.00 80.19 70 GLY A C 1
ATOM 527 O O . GLY A 1 70 ? 19.401 -18.803 -10.462 1.00 80.19 70 GLY A O 1
ATOM 528 N N . SER A 1 71 ? 18.840 -17.197 -11.941 1.00 60.78 71 SER A N 1
ATOM 529 C CA . SER A 1 71 ? 18.228 -18.092 -12.938 1.00 60.78 71 SER A CA 1
ATOM 530 C C . SER A 1 71 ? 19.271 -18.857 -13.743 1.00 60.78 71 SER A C 1
ATOM 532 O O . SER A 1 71 ? 20.227 -18.177 -14.187 1.00 60.78 71 SER A O 1
#

Sequence (71 aa):
PPGADTTTQAAFLRANGIQDLVAEGRRRWAELAGVGDLEALRARSRITEAEALLDPDGLGGFTVLEWRVGS

pLDDT: mean 92.66, std 7.1, range [60.78, 98.69]

=== Feature glossary ===
Feature key, reading from the visual/contextual features back to the raw sequence:

Rendered structure images. Six rendered views show the 3D structure from the faces of a cube — i.e. along ±x, ±y, ±z. Rendering representation is drawn randomly per protein from cartoon (secondary-structure ribbons), sticks (backbone bonds), or molecular surface; coloring is either N→C rainbow (blue at the N-terminus through red at the C-terminus) or one color per chain.

Contact-map, Ramachandran, and PAE plots. The contact map is a binary N×N matrix image: pixel (i, j) is dark where Cα_i and Cα_j are within 8 Å and |i−j|>4. Because the |i−j|>4 filter removes local helical contacts, off-diagonal stripes parallel to the main diagonal indicate parallel β-sheets; stripes perpendicular to it indicate antiparallel β-sheets. The Ramachandran plot scatters every residue's (φ, ψ) pair against the sterically allowed regions. The PAE heatmap renders the predicted-aligned-error matrix.

InterPro / GO / CATH / organism. Database cross-references. InterPro integrates a dozen domain/family signature databases into unified entries with residue-range hits. GO terms attach function/process/location labels with evidence codes. CATH codes position the fold in a four-level structural taxonomy. Organism is the NCBI-taxonomy species name.

Nearest PDB structures. The Foldseek neighbor list gives the closest experimentally determined structures in the PDB, ranked by structural alignment. TM-score near 1 means near-identical fold; near 0.3 means only rough topology match. This is how one finds what a novel AlphaFold prediction most resembles in the solved-structure universe.

Predicted aligned error. PAE(i, j) answers: if I align the predicted and true structures on residue i, how far off (in Å) do I expect residue j to be? A block-diagonal PAE matrix with low values on the blocks and high values off-diagonal is the signature of a multi-domain protein with confidently predicted domains but uncertain inter-domain 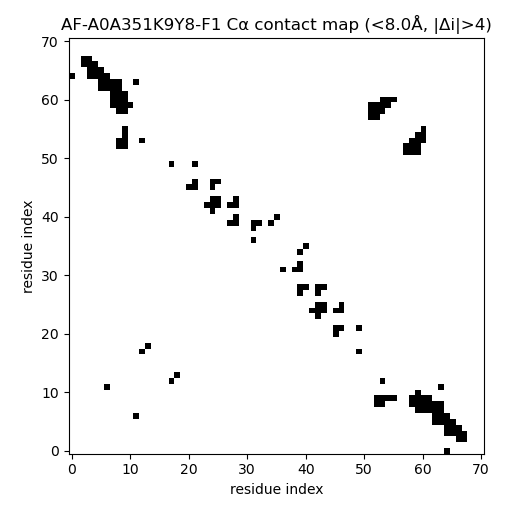orientation.

Solvent-accessible surface area. Accessible surface area quantifies burial. A residue with SASA near zero is packed into the hydrophobic core; one with SASA >100 Å² sits on the surface. Computed here via the Shrake–Rupley numerical algorithm with a 1.4 Å probe.

B-factor. B-factor (Debye–Waller factor) reflects atomic displacement in the crystal lattice. It is an experimental observable (units Å²), not a prediction; low values mean the atom is pinned down, high values mean it moves or is heterogeneous across the crystal.

pLDDT. For AlphaFold models, the B-factor field carries pLDDT — the model's own estimate of local accuracy on a 0–100 scale. Regions with pLDDT<50 should be treated as essentially unmodeled; they often correspond to intrinsically disordered segments.

Backbone torsions (φ/ψ). φ (phi) and ψ (psi) are the two rotatable backbone dihedrals per residue: φ is the C(i-1)–N–Cα–C torsion, ψ is the N–Cα–C–N(i+1) torsion, both in degrees on (−180°, 180°]. α-helical residues cluster near (−60°, −45°); β-strand residues near (−120°, +130°). A Ramachandran plot is simply a scatter of (φ, ψ) for every residue.

Radius of gyration, Cα contacts, bounding box. Radius of gyration (Rg) is the root-mean-square distance of Cα atoms from their centroid — a single number for overall size and compactness. A globular domain of N residues has Rg ≈ 2.2·N^0.38 Å; an extended or disordered chain has a much larger Rg. The Cα contact count is the number of residue pairs whose Cα atoms are within 8 Å and are more than four positions apart in sequence — a standard proxy for tertiary packing density. The bounding box is the smallest axis-aligned box enclosing all Cα atoms.

Seconda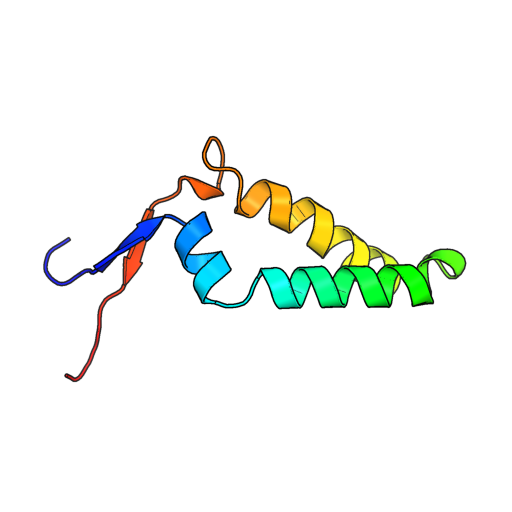ry structure (3-state, P-SEA). Three-state secondary structure (P-SEA) collapses the eight DSSP classes into helix (a), strand (b), and coil (c). P-SEA assigns these from Cα geometry alone — distances and angles — without requiring backbone oxygens, so it works on any Cα trace.

Secondary structure (8-state, DSSP). DSSP 8-state secondary structure assigns each residue one of H (α-helix), G (3₁₀-helix), I (π-helix), E (extended β-strand), B (isolated β-bridge), T (hydrogen-bonded turn), S (bend), or '-' (coil). The assignment is computed from backbone hydrogen-bond geometry via the Kabsch–Sander algorithm.

Foldseek 3Di. A 3Di character summarizes, for each residue, the relative orientation of the Cα frame of its nearest spatial neighbor. Because it encodes fold topology rather than chemistry, 3Di alignments detect remote structural similarity that sequence alignment misses.

mmCIF coordinates. The mmCIF block holds the 3D Cartesian coordinates of each backbone atom (N, Cα, C, O) in ångströms. mmCIF is the PDB's canonical archive format — a tagged-loop text representation of the atomic model.

Sequence. Sequence gives the chain of amino acids in standard one-letter code (A=alanine, C=cysteine, …, Y=tyrosine), read N→C. It is the only feature that is directly encoded by the gene; all structural features are derived from the folded form of this sequence.